Protein AF-A0A271KK13-F1 (afdb_monomer_lite)

Radius of gyration: 12.44 Å; chains: 1; bounding box: 30×17×28 Å

Organism: NCBI:txid2014805

InterPro domains:
  IPR016071 Staphylococcal nuclease (SNase-like), OB-fold [PF00565] (2-30)
  IPR035437 SNase-like, OB-fold superfamily [G3DSA:2.40.50.90] (1-39)
  IPR035437 SNase-like, OB-fold superfamily [SSF50199] (2-37)

Structure (mmCIF, N/CA/C/O backbone):
data_AF-A0A271KK13-F1
#
_entry.id   AF-A0A271KK13-F1
#
loop_
_atom_site.group_PDB
_atom_site.id
_atom_site.type_symbol
_atom_site.label_atom_id
_atom_site.label_alt_id
_atom_site.label_comp_id
_atom_site.label_asym_id
_atom_site.label_entity_id
_atom_site.label_seq_id
_atom_site.pdbx_PDB_ins_code
_atom_site.Cartn_x
_atom_site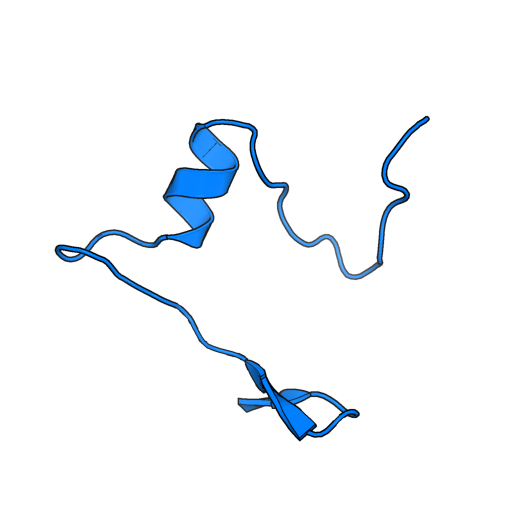.Cartn_y
_atom_site.Cartn_z
_atom_site.occupancy
_atom_site.B_iso_or_equiv
_atom_site.auth_seq_id
_atom_site.auth_comp_id
_atom_site.auth_asym_id
_atom_site.auth_atom_id
_atom_site.pdbx_PDB_model_num
ATOM 1 N N . MET A 1 1 ? 2.568 -10.784 10.525 1.00 88.12 1 MET A N 1
ATOM 2 C CA . MET A 1 1 ? 3.875 -10.937 9.839 1.00 88.12 1 MET A CA 1
ATOM 3 C C . MET A 1 1 ? 4.616 -9.605 9.921 1.00 88.12 1 MET A C 1
ATOM 5 O O . MET A 1 1 ? 3.947 -8.581 9.989 1.00 88.12 1 MET A O 1
ATOM 9 N N . LYS A 1 2 ? 5.953 -9.586 9.968 1.00 95.56 2 LYS A N 1
ATOM 10 C CA . LYS A 1 2 ? 6.743 -8.345 9.874 1.00 95.56 2 LYS A CA 1
ATOM 11 C C . LYS A 1 2 ? 7.764 -8.474 8.753 1.00 95.56 2 LYS A C 1
ATOM 13 O O . LYS A 1 2 ? 8.297 -9.562 8.551 1.00 95.56 2 LYS A O 1
ATOM 18 N N . ASP A 1 3 ? 8.011 -7.395 8.024 1.00 93.75 3 ASP A N 1
ATOM 19 C CA . ASP A 1 3 ? 9.065 -7.377 7.013 1.00 93.75 3 ASP A CA 1
ATOM 20 C C . ASP A 1 3 ? 10.462 -7.203 7.637 1.00 93.75 3 ASP A C 1
ATOM 22 O O . ASP A 1 3 ? 10.614 -7.002 8.845 1.00 93.75 3 ASP A O 1
ATOM 26 N N . ARG A 1 4 ? 11.503 -7.248 6.796 1.00 95.00 4 ARG A N 1
ATOM 27 C CA . ARG A 1 4 ? 12.908 -7.060 7.209 1.00 95.00 4 ARG A CA 1
ATOM 28 C C . ARG A 1 4 ? 13.208 -5.710 7.876 1.00 95.00 4 ARG A C 1
ATOM 30 O O . ARG A 1 4 ? 14.288 -5.547 8.430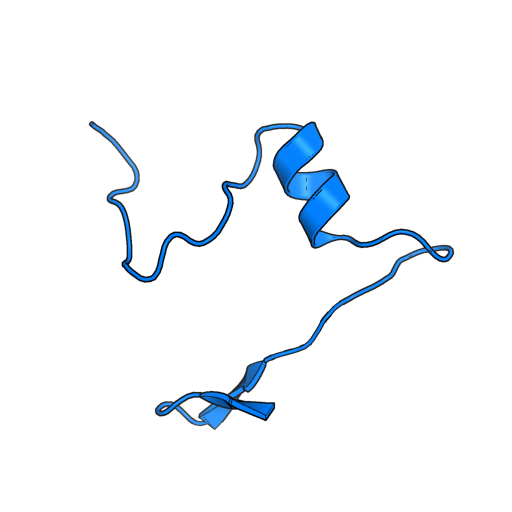 1.00 95.00 4 ARG A O 1
ATOM 37 N N . TYR A 1 5 ? 12.306 -4.737 7.765 1.00 95.81 5 TYR A N 1
ATOM 38 C CA . TYR A 1 5 ? 12.427 -3.402 8.347 1.00 95.81 5 TYR A CA 1
ATOM 39 C C . TYR A 1 5 ? 11.541 -3.241 9.593 1.00 95.81 5 TYR A C 1
ATOM 41 O O . TYR A 1 5 ? 11.420 -2.142 10.123 1.00 95.81 5 TYR A O 1
ATOM 49 N N . GLY A 1 6 ? 10.910 -4.321 10.070 1.00 97.31 6 GLY A N 1
ATOM 50 C CA . GLY A 1 6 ? 10.063 -4.319 11.260 1.00 97.31 6 GLY A CA 1
ATOM 51 C C . GLY A 1 6 ? 8.64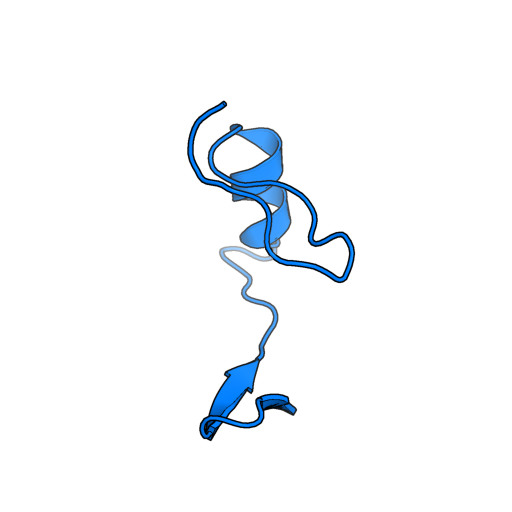3 -3.791 11.036 1.00 97.31 6 GLY A C 1
ATOM 52 O O . GLY A 1 6 ? 7.893 -3.687 12.009 1.00 97.31 6 GLY A O 1
ATOM 53 N N . ARG A 1 7 ? 8.243 -3.494 9.791 1.00 96.81 7 ARG A N 1
ATOM 54 C CA . ARG A 1 7 ? 6.881 -3.041 9.461 1.00 96.81 7 ARG A CA 1
ATOM 55 C C . ARG A 1 7 ? 5.926 -4.226 9.465 1.00 96.81 7 ARG A C 1
ATOM 57 O O . ARG A 1 7 ? 6.253 -5.290 8.939 1.00 96.81 7 ARG A O 1
ATOM 64 N N . THR A 1 8 ? 4.741 -4.051 10.038 1.00 97.38 8 THR A N 1
ATOM 65 C CA . THR A 1 8 ? 3.700 -5.084 10.027 1.00 97.38 8 THR A CA 1
ATOM 66 C C . THR A 1 8 ? 3.155 -5.274 8.613 1.00 97.38 8 THR A C 1
ATOM 68 O O . THR A 1 8 ? 2.775 -4.309 7.959 1.00 97.38 8 THR A O 1
ATOM 71 N N . LEU A 1 9 ? 3.099 -6.527 8.160 1.00 95.69 9 LEU A N 1
ATOM 72 C CA . LEU A 1 9 ? 2.388 -6.941 6.953 1.00 95.69 9 LEU A CA 1
ATOM 73 C C . LEU A 1 9 ? 1.063 -7.583 7.372 1.00 95.69 9 LEU A C 1
ATOM 75 O O . LEU A 1 9 ? 1.066 -8.514 8.190 1.00 95.69 9 LEU A O 1
ATOM 79 N N . ALA A 1 10 ? -0.039 -7.064 6.834 1.00 96.19 10 ALA A N 1
ATOM 80 C CA . ALA A 1 10 ? -1.399 -7.457 7.179 1.00 96.19 10 ALA A CA 1
ATOM 81 C C . ALA A 1 10 ? -2.346 -7.281 5.984 1.00 96.19 10 ALA A C 1
ATOM 83 O O . ALA A 1 10 ? -2.103 -6.436 5.121 1.00 96.19 10 ALA A O 1
ATOM 84 N N . THR A 1 11 ? -3.427 -8.056 5.992 1.00 96.25 11 THR A N 1
ATOM 85 C CA . THR A 1 11 ? -4.624 -7.820 5.179 1.00 96.25 11 THR A CA 1
ATOM 86 C C . THR A 1 11 ? -5.563 -6.909 5.963 1.00 96.25 11 THR A C 1
ATOM 88 O O . THR A 1 11 ? -5.682 -7.059 7.181 1.00 96.25 11 THR A O 1
ATOM 91 N N . ILE A 1 12 ? -6.181 -5.941 5.286 1.00 97.06 12 ILE A N 1
ATOM 92 C CA . ILE A 1 12 ? -7.076 -4.958 5.902 1.00 97.06 12 ILE A CA 1
ATOM 93 C C . ILE A 1 12 ? -8.441 -5.090 5.245 1.00 97.06 12 ILE A C 1
ATOM 95 O O . ILE A 1 12 ? -8.535 -5.068 4.020 1.00 97.06 12 ILE A O 1
ATOM 99 N N . GLU A 1 13 ? -9.480 -5.162 6.068 1.00 98.12 13 GLU A N 1
ATOM 100 C CA . GLU A 1 13 ? -10.868 -5.181 5.621 1.00 98.12 13 GLU A CA 1
ATOM 101 C C . GLU A 1 13 ? -11.629 -3.978 6.187 1.00 98.12 13 GLU A C 1
ATOM 103 O O . GLU A 1 13 ? -11.419 -3.582 7.336 1.00 98.12 13 GLU A O 1
ATOM 108 N N . VAL A 1 14 ? -12.528 -3.410 5.382 1.00 97.00 14 VAL A N 1
ATOM 109 C CA . VAL A 1 14 ? -13.518 -2.407 5.801 1.00 97.00 14 VAL A CA 1
ATOM 110 C C . VAL A 1 14 ? -14.886 -2.920 5.374 1.00 97.00 14 VAL A C 1
ATOM 112 O O . VAL A 1 14 ? -15.073 -3.271 4.211 1.00 97.00 14 VAL A O 1
ATOM 115 N N . ASP A 1 15 ? -15.820 -3.028 6.320 1.00 97.00 15 ASP A N 1
ATOM 116 C CA . ASP A 1 15 ? -17.158 -3.597 6.097 1.00 97.00 15 ASP A CA 1
ATOM 117 C C . ASP A 1 15 ? -17.132 -4.990 5.431 1.00 97.00 15 ASP A C 1
ATOM 119 O O . ASP A 1 15 ? -17.948 -5.311 4.569 1.00 97.00 15 ASP A O 1
ATOM 123 N N . GLY A 1 16 ? -16.153 -5.820 5.815 1.00 97.38 16 GLY A N 1
ATOM 124 C CA . GLY A 1 16 ? -15.962 -7.175 5.281 1.00 97.38 16 GLY A CA 1
ATOM 125 C C . GLY A 1 16 ? -15.411 -7.230 3.851 1.00 97.38 16 GLY A C 1
ATOM 126 O O . GLY A 1 16 ? -15.487 -8.276 3.210 1.00 97.38 16 GLY A O 1
ATOM 127 N N . ARG A 1 17 ? -14.887 -6.116 3.324 1.00 97.75 17 ARG A N 1
ATOM 128 C CA . ARG A 1 17 ? -14.280 -6.034 1.988 1.00 97.75 17 ARG A CA 1
ATOM 129 C C . ARG A 1 17 ? -12.786 -5.747 2.087 1.00 97.75 17 ARG A C 1
ATOM 131 O O . ARG A 1 17 ? -12.388 -4.828 2.800 1.00 97.75 17 ARG A O 1
ATOM 138 N N . ASP A 1 18 ? -11.981 -6.493 1.334 1.00 97.94 18 ASP A N 1
ATOM 139 C CA . ASP A 1 18 ? -10.527 -6.316 1.266 1.00 97.94 18 ASP A CA 1
ATOM 140 C C . ASP A 1 18 ? -10.160 -4.947 0.663 1.00 97.94 18 ASP A C 1
ATOM 142 O O . ASP A 1 18 ? -10.581 -4.581 -0.437 1.00 97.94 18 ASP A O 1
ATOM 146 N N . VAL A 1 19 ? -9.373 -4.164 1.404 1.00 98.06 19 VAL A N 1
ATOM 147 C CA . VAL A 1 19 ? -8.946 -2.820 0.987 1.00 98.06 19 VAL A CA 1
ATOM 148 C C . VAL A 1 19 ? -7.981 -2.875 -0.199 1.00 98.06 19 VAL A C 1
ATOM 150 O O . VAL A 1 19 ? -8.011 -1.991 -1.054 1.00 98.06 19 VAL A O 1
ATOM 153 N N . GLY A 1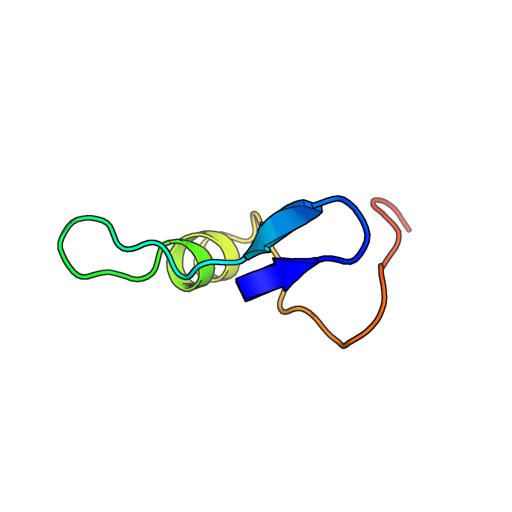 20 ? -7.124 -3.892 -0.273 1.00 97.56 20 GLY A N 1
ATOM 154 C CA . GLY A 1 20 ? -6.213 -4.099 -1.395 1.00 97.56 20 GLY A CA 1
ATOM 155 C C . GLY A 1 20 ? -6.964 -4.339 -2.703 1.00 97.56 20 GLY A C 1
ATOM 156 O O . GLY A 1 20 ? -6.646 -3.693 -3.703 1.00 97.56 20 GLY A O 1
ATOM 157 N N . ASP A 1 21 ? -7.994 -5.184 -2.677 1.00 97.38 21 ASP A N 1
ATOM 158 C CA . ASP A 1 21 ? -8.862 -5.444 -3.830 1.00 97.38 21 ASP A CA 1
ATOM 159 C C . ASP A 1 21 ? -9.600 -4.178 -4.279 1.00 97.38 21 ASP A C 1
ATOM 161 O O . ASP A 1 21 ? -9.654 -3.894 -5.477 1.00 97.38 21 ASP A O 1
ATOM 165 N N . ILE A 1 22 ? -10.101 -3.368 -3.335 1.00 97.75 22 ILE A N 1
ATOM 166 C CA . 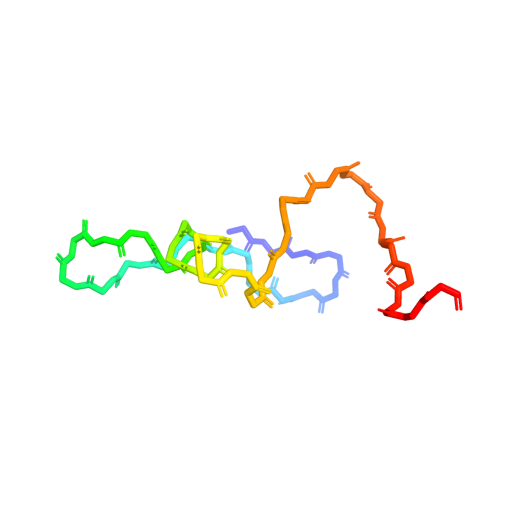ILE A 1 22 ? -10.717 -2.066 -3.644 1.00 97.75 22 ILE A CA 1
ATOM 167 C C . ILE A 1 22 ? -9.710 -1.152 -4.357 1.00 97.75 22 ILE A C 1
ATOM 169 O O . ILE A 1 22 ? -10.006 -0.622 -5.425 1.00 97.75 22 ILE A O 1
ATOM 173 N N . LEU A 1 23 ? -8.500 -0.985 -3.814 1.00 97.94 23 LEU A N 1
ATOM 174 C CA . LEU A 1 23 ? -7.486 -0.101 -4.401 1.00 97.94 23 LEU A CA 1
ATOM 175 C C . LEU A 1 23 ? -7.032 -0.555 -5.795 1.00 97.94 23 LEU A C 1
ATOM 177 O O . LEU A 1 23 ? -6.742 0.285 -6.647 1.00 97.94 23 LEU A O 1
ATOM 181 N N . ILE A 1 24 ? -6.9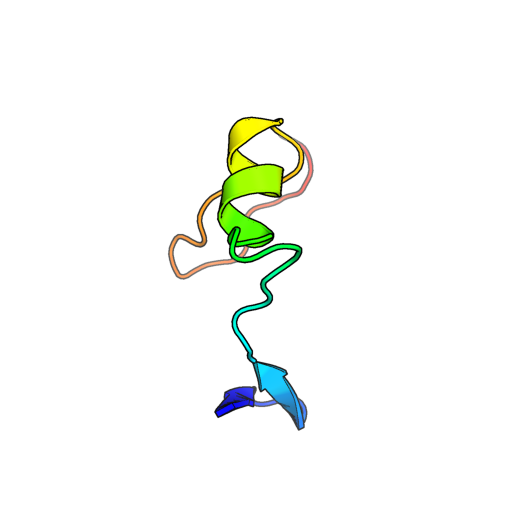43 -1.867 -6.027 1.00 97.00 24 ILE A N 1
ATOM 182 C CA . ILE A 1 24 ? -6.616 -2.428 -7.343 1.00 97.00 24 ILE A CA 1
ATOM 183 C C . ILE A 1 24 ? -7.772 -2.196 -8.321 1.00 97.00 24 ILE A C 1
ATOM 185 O O . ILE A 1 24 ? -7.525 -1.765 -9.446 1.00 97.00 24 ILE A O 1
ATOM 189 N N . GLY A 1 25 ? -9.017 -2.438 -7.898 1.00 97.56 25 GLY A N 1
ATOM 190 C CA . GLY A 1 25 ? -10.212 -2.234 -8.720 1.00 97.56 25 GLY A CA 1
ATOM 191 C C . GLY A 1 25 ? -10.400 -0.782 -9.170 1.00 97.56 25 GLY A C 1
ATOM 192 O O . GLY A 1 25 ? -10.754 -0.542 -10.320 1.00 97.56 25 GLY A O 1
ATOM 193 N N . GLU A 1 26 ? -10.079 0.178 -8.302 1.00 98.06 26 GLU A N 1
ATOM 194 C CA . GLU A 1 26 ? -10.141 1.621 -8.589 1.00 98.06 26 GLU A CA 1
ATOM 195 C C . GLU A 1 26 ? -8.903 2.156 -9.343 1.00 98.06 26 GLU A C 1
ATOM 197 O O . GLU A 1 26 ? -8.792 3.353 -9.604 1.00 98.06 26 GLU A O 1
ATOM 202 N N . GLY A 1 27 ? -7.924 1.305 -9.675 1.00 95.69 27 GLY A N 1
ATOM 203 C CA . GLY A 1 27 ? -6.705 1.714 -10.387 1.00 95.69 27 GLY A CA 1
ATOM 204 C C . GLY A 1 27 ? -5.715 2.548 -9.558 1.00 95.69 27 GLY A C 1
ATOM 205 O O . GLY A 1 27 ? -4.780 3.126 -10.111 1.00 95.69 27 GLY A O 1
ATOM 206 N N . LEU A 1 28 ? -5.885 2.599 -8.233 1.00 95.75 28 LEU A N 1
ATOM 207 C CA . LEU A 1 28 ? -5.010 3.321 -7.297 1.00 95.75 28 LEU A CA 1
ATOM 208 C C . LEU A 1 28 ? -3.785 2.496 -6.877 1.00 95.75 28 LEU A C 1
ATOM 210 O O . LEU A 1 28 ? -2.782 3.038 -6.408 1.00 95.75 28 LEU A O 1
ATOM 214 N N . ALA A 1 29 ? -3.863 1.176 -7.035 1.00 95.62 29 ALA A N 1
ATOM 215 C CA . ALA A 1 29 ? -2.793 0.236 -6.740 1.00 95.62 29 ALA A CA 1
ATOM 216 C C . ALA A 1 29 ? -2.665 -0.835 -7.832 1.00 95.62 29 ALA A C 1
ATOM 218 O O . ALA A 1 29 ? -3.471 -0.935 -8.752 1.00 95.62 29 ALA A O 1
ATOM 219 N N . ARG A 1 30 ? -1.619 -1.662 -7.725 1.00 94.25 30 ARG A N 1
ATOM 220 C CA . ARG A 1 30 ? -1.369 -2.803 -8.618 1.00 94.25 30 ARG A CA 1
ATOM 221 C C . ARG A 1 30 ? -0.986 -4.047 -7.816 1.00 94.25 30 ARG A C 1
ATOM 223 O O . ARG A 1 30 ? -0.309 -3.892 -6.794 1.00 94.25 30 ARG A O 1
ATOM 230 N N . PRO A 1 31 ? -1.319 -5.260 -8.298 1.00 94.75 31 PRO A N 1
ATOM 231 C CA . PRO A 1 31 ? -0.888 -6.499 -7.664 1.00 94.75 31 PRO A CA 1
ATOM 232 C C . PRO A 1 31 ? 0.630 -6.546 -7.476 1.00 94.75 31 PRO A C 1
ATOM 234 O O . PRO A 1 31 ? 1.406 -6.178 -8.367 1.00 94.75 31 PRO A O 1
ATOM 237 N N . TRP A 1 32 ? 1.070 -7.021 -6.313 1.00 92.81 32 TRP A N 1
ATOM 238 C CA . TRP A 1 32 ? 2.488 -7.210 -6.045 1.00 92.81 32 TRP A CA 1
ATOM 239 C C . TRP A 1 32 ? 3.034 -8.394 -6.849 1.00 92.81 32 TRP A C 1
ATOM 241 O O . TRP A 1 32 ? 2.612 -9.530 -6.666 1.00 92.81 32 TRP A O 1
ATOM 251 N N . THR A 1 33 ? 4.024 -8.147 -7.709 1.00 95.25 33 THR A N 1
ATOM 252 C CA . THR A 1 33 ? 4.621 -9.182 -8.575 1.00 95.25 33 THR A CA 1
ATOM 253 C C . THR A 1 33 ? 5.997 -9.649 -8.087 1.00 95.25 33 THR A C 1
ATOM 255 O O . THR A 1 33 ? 6.866 -9.957 -8.899 1.00 95.25 33 THR A O 1
ATOM 258 N N . GLY A 1 34 ? 6.264 -9.598 -6.778 1.00 93.31 34 GLY A N 1
ATOM 259 C CA . GLY A 1 34 ? 7.539 -10.039 -6.189 1.00 93.31 34 GLY A CA 1
ATOM 260 C C . GLY A 1 34 ? 8.701 -9.039 -6.281 1.00 93.31 34 GLY A C 1
ATOM 261 O O . GLY A 1 34 ? 9.732 -9.243 -5.646 1.00 93.31 34 GLY A O 1
ATOM 262 N N . LYS A 1 35 ? 8.548 -7.936 -7.024 1.00 92.25 35 LYS A N 1
ATOM 263 C CA . LYS A 1 35 ? 9.551 -6.867 -7.134 1.00 92.25 35 LYS A CA 1
ATOM 264 C C . LYS A 1 35 ? 8.905 -5.491 -7.216 1.00 92.25 35 LYS A C 1
ATOM 266 O O . LYS A 1 35 ? 7.813 -5.334 -7.763 1.00 92.25 35 LYS A O 1
ATOM 271 N N . ARG A 1 36 ? 9.617 -4.477 -6.715 1.00 90.94 36 ARG A N 1
ATOM 272 C CA . ARG A 1 36 ? 9.170 -3.084 -6.790 1.00 90.94 36 ARG A CA 1
ATOM 273 C C . ARG A 1 36 ? 9.231 -2.612 -8.238 1.00 90.94 36 ARG A C 1
ATOM 275 O O . ARG A 1 36 ? 10.265 -2.741 -8.887 1.00 90.94 36 ARG A O 1
ATOM 282 N N . ARG A 1 37 ? 8.120 -2.069 -8.728 1.00 91.00 37 ARG A N 1
ATOM 283 C CA . ARG A 1 37 ? 8.036 -1.397 -10.027 1.00 91.00 37 ARG A CA 1
ATOM 284 C C . ARG A 1 37 ? 8.223 0.122 -9.848 1.00 91.00 37 ARG A C 1
ATOM 286 O O . ARG A 1 37 ? 7.883 0.630 -8.772 1.00 91.00 37 ARG A O 1
ATOM 293 N N . PRO A 1 38 ? 8.753 0.835 -10.859 1.00 91.62 38 PRO A N 1
ATOM 294 C CA . PRO A 1 38 ? 8.857 2.293 -10.835 1.00 91.62 38 PRO A CA 1
ATOM 295 C C . PRO A 1 38 ? 7.467 2.942 -10.816 1.00 91.62 38 PRO A C 1
ATOM 297 O O . PRO A 1 38 ? 6.456 2.276 -11.066 1.00 91.62 38 PRO A O 1
ATOM 300 N N . TRP A 1 39 ? 7.414 4.212 -10.419 1.00 86.62 39 TRP A N 1
ATOM 301 C CA . TRP A 1 39 ? 6.162 4.962 -10.300 1.00 86.62 39 TRP A CA 1
ATOM 302 C C . TRP A 1 39 ? 5.690 5.511 -11.655 1.00 86.62 39 TRP A C 1
ATOM 304 O O . TRP A 1 39 ? 4.527 5.324 -11.991 1.00 86.62 39 TRP A O 1
ATOM 314 N N . CYS A 1 40 ? 6.608 6.085 -12.437 1.00 84.62 40 CYS A N 1
ATOM 315 C CA . CYS A 1 40 ? 6.411 6.461 -13.840 1.00 84.62 40 CYS A CA 1
ATOM 316 C C . CYS A 1 40 ? 7.081 5.459 -14.784 1.00 84.62 40 CYS A C 1
ATOM 318 O O . CYS A 1 40 ? 7.904 4.648 -14.338 1.00 84.62 40 CYS A O 1
ATOM 320 N N . ASP A 1 41 ? 6.737 5.577 -16.065 1.00 73.12 41 ASP A N 1
ATOM 321 C CA . ASP A 1 41 ? 7.485 4.998 -17.183 1.00 73.12 41 ASP A CA 1
ATOM 322 C C . ASP A 1 41 ? 8.787 5.767 -17.457 1.00 73.12 41 ASP A C 1
ATOM 324 O O . ASP A 1 41 ? 8.792 7.012 -17.288 1.00 73.12 41 ASP A O 1
#

pLDDT: mean 94.61, std 4.64, range [73.12, 98.12]

Secondary structure (DSSP, 8-state):
-B-TTSPBP---EETTEEHHHHHHHTTS-----SSPPPS--

Sequence (41 aa):
MKDRYGRTLATIEVDGRDVGDILIGEGLARPWTGKRRPWCD

Foldseek 3Di:
DADPVRHDDDFDDDPNHTPQVVCVVVVNDDDDPPDDDDPDD